Protein AF-A0A485D2S5-F1 (afdb_monomer_lite)

pLDDT: mean 78.53, std 9.45, range [43.94, 92.06]

InterPro domains:
  IPR008875 TraX [PF05857] (1-169)
  IPR014125 Type-F conjugative transfer system pilin acetylase TraX [TIGR02755] (1-170)

Structure (mmCIF, N/CA/C/O backbone):
data_AF-A0A485D2S5-F1
#
_entry.id   AF-A0A485D2S5-F1
#
loop_
_atom_site.group_PDB
_atom_site.id
_atom_site.type_symbol
_atom_site.label_atom_id
_atom_site.label_alt_id
_atom_site.label_comp_id
_atom_site.label_asym_id
_atom_site.label_entity_id
_atom_site.label_seq_id
_atom_site.pdbx_PDB_ins_code
_atom_site.Cartn_x
_atom_site.Cartn_y
_atom_site.Cartn_z
_atom_site.occupancy
_atom_site.B_iso_or_equiv
_atom_site.auth_seq_id
_atom_site.auth_comp_id
_atom_site.auth_asym_id
_atom_site.auth_atom_id
_atom_site.pdbx_PDB_model_num
ATOM 1 N N . MET A 1 1 ? -8.412 -5.495 -2.081 1.00 48.47 1 MET A N 1
ATOM 2 C CA . MET A 1 1 ? -9.411 -5.687 -0.995 1.00 48.47 1 MET A CA 1
ATOM 3 C C . MET A 1 1 ? -10.344 -4.485 -1.020 1.00 48.47 1 MET A C 1
ATOM 5 O O . MET A 1 1 ? -9.822 -3.395 -1.164 1.00 48.47 1 MET A O 1
ATOM 9 N N . ASN A 1 2 ? -11.673 -4.637 -0.958 1.00 53.06 2 ASN A N 1
ATOM 10 C CA . ASN A 1 2 ? -12.567 -3.468 -0.914 1.00 53.06 2 ASN A CA 1
ATOM 11 C C . ASN A 1 2 ? -12.865 -3.124 0.553 1.00 53.06 2 ASN A C 1
ATOM 13 O O . ASN A 1 2 ? -13.724 -3.759 1.167 1.00 53.06 2 ASN A O 1
ATOM 17 N N . LEU A 1 3 ? -12.096 -2.178 1.096 1.00 52.12 3 LEU A N 1
ATOM 18 C CA . LEU A 1 3 ? -12.175 -1.723 2.487 1.00 52.12 3 LEU A CA 1
ATOM 19 C C . LEU A 1 3 ? -13.478 -0.962 2.779 1.00 52.12 3 LEU A C 1
ATOM 21 O O . LEU A 1 3 ? -13.967 -1.029 3.899 1.00 52.12 3 LEU A O 1
ATOM 25 N N . ALA A 1 4 ? -14.088 -0.339 1.764 1.00 46.97 4 ALA A N 1
ATOM 26 C CA . ALA A 1 4 ? -15.335 0.416 1.900 1.00 46.97 4 ALA A CA 1
ATOM 27 C C . ALA A 1 4 ? -16.581 -0.472 2.083 1.00 46.97 4 ALA A C 1
ATOM 29 O O . ALA A 1 4 ? -17.612 -0.003 2.547 1.00 46.97 4 ALA A O 1
ATOM 30 N N . ARG A 1 5 ? -16.511 -1.763 1.717 1.00 43.94 5 ARG A N 1
ATOM 31 C CA . ARG A 1 5 ? -17.682 -2.667 1.711 1.00 43.94 5 ARG A CA 1
ATOM 32 C C . ARG A 1 5 ? -17.627 -3.796 2.743 1.00 43.94 5 ARG A C 1
ATOM 34 O O . ARG A 1 5 ? -18.613 -4.498 2.916 1.00 43.94 5 ARG A O 1
ATOM 41 N N . HIS A 1 6 ? -16.476 -4.037 3.369 1.00 51.97 6 HIS A N 1
ATOM 42 C CA . HIS A 1 6 ? -16.299 -5.108 4.354 1.00 51.97 6 HIS A CA 1
ATOM 43 C C . HIS A 1 6 ? -15.542 -4.562 5.566 1.00 51.97 6 HIS A C 1
ATOM 45 O O . HIS A 1 6 ? -14.344 -4.306 5.479 1.00 51.97 6 HIS A O 1
ATOM 51 N N . GLY A 1 7 ? -16.232 -4.429 6.702 1.00 50.31 7 GLY A N 1
ATOM 52 C CA . GLY A 1 7 ? -15.682 -3.833 7.925 1.00 50.31 7 GLY A CA 1
ATOM 53 C C . GLY A 1 7 ? -14.532 -4.612 8.577 1.00 50.31 7 GLY A C 1
ATOM 54 O O . GLY A 1 7 ? -13.833 -4.050 9.418 1.00 50.31 7 GLY A O 1
ATOM 55 N N . GLN A 1 8 ? -14.292 -5.870 8.182 1.00 56.62 8 GLN A N 1
ATOM 56 C CA . GLN A 1 8 ? -13.243 -6.725 8.742 1.00 56.62 8 GLN A CA 1
ATOM 57 C C . GLN A 1 8 ? -12.257 -7.226 7.679 1.00 56.62 8 GLN A C 1
ATOM 59 O O . GLN A 1 8 ? -12.632 -7.774 6.637 1.00 56.62 8 GLN A O 1
ATOM 64 N N . ILE A 1 9 ? -10.966 -7.089 7.985 1.00 64.56 9 ILE A N 1
ATOM 65 C CA . ILE A 1 9 ? -9.862 -7.635 7.194 1.00 64.56 9 ILE A CA 1
ATOM 66 C C . ILE A 1 9 ? -9.763 -9.151 7.449 1.00 64.56 9 ILE A C 1
ATOM 68 O O . ILE A 1 9 ? -9.328 -9.589 8.514 1.00 64.56 9 ILE A O 1
ATOM 72 N N . ARG A 1 10 ? -10.159 -9.974 6.468 1.00 71.69 10 ARG A N 1
ATOM 73 C CA . ARG A 1 10 ? -10.110 -11.449 6.568 1.00 71.69 10 ARG A CA 1
ATOM 74 C C . ARG A 1 10 ? -8.696 -12.000 6.344 1.00 71.69 10 ARG A C 1
ATOM 76 O O . ARG A 1 10 ? -8.068 -11.655 5.343 1.00 71.69 10 ARG A O 1
ATOM 83 N N . GLN A 1 11 ? -8.243 -12.936 7.195 1.00 75.12 11 GLN A N 1
ATOM 84 C CA . GLN A 1 11 ? -6.916 -13.582 7.063 1.00 75.12 11 GLN A CA 1
ATOM 85 C C . GLN A 1 11 ? -6.754 -14.264 5.711 1.00 75.12 11 GLN A C 1
ATOM 87 O O . GLN A 1 11 ? -5.708 -14.146 5.096 1.00 75.12 11 GLN A O 1
ATOM 92 N N . SER A 1 12 ? -7.794 -14.940 5.218 1.00 76.94 12 SER A N 1
ATOM 93 C CA . SER A 1 12 ? -7.734 -15.659 3.941 1.00 76.94 12 SER A CA 1
ATOM 94 C C . SER A 1 12 ? -7.417 -14.739 2.759 1.00 76.94 12 SER A C 1
ATOM 96 O O . SER A 1 12 ? -6.744 -15.146 1.817 1.00 76.94 12 SER A O 1
ATOM 98 N N . GLN A 1 13 ? -7.846 -13.474 2.821 1.00 75.25 13 GLN A N 1
ATOM 99 C CA . GLN A 1 13 ? -7.514 -12.481 1.801 1.00 75.25 13 GLN A CA 1
ATOM 100 C C . GLN A 1 13 ? -6.066 -12.029 1.899 1.00 75.25 13 GLN A C 1
ATOM 102 O O . GLN A 1 13 ? -5.423 -11.900 0.864 1.00 75.25 13 GLN A O 1
ATOM 107 N N . LEU A 1 14 ? -5.569 -11.808 3.118 1.00 80.75 14 LEU A N 1
ATOM 108 C CA . LEU A 1 14 ? -4.169 -11.468 3.348 1.00 80.75 14 LEU A CA 1
ATOM 109 C C . LEU A 1 14 ? -3.257 -12.624 2.937 1.00 80.75 14 LEU A C 1
ATOM 111 O O . LEU A 1 14 ? -2.307 -12.393 2.210 1.00 80.75 14 LEU A O 1
ATOM 115 N N . ASN A 1 15 ? -3.583 -13.865 3.304 1.00 83.56 15 ASN A N 1
ATOM 116 C CA . ASN A 1 15 ? -2.809 -15.052 2.931 1.00 83.56 15 ASN A CA 1
ATOM 117 C C . ASN A 1 15 ? -2.746 -15.231 1.410 1.00 83.56 15 ASN A C 1
ATOM 119 O O . ASN A 1 15 ? -1.683 -15.505 0.866 1.00 83.56 15 ASN A O 1
ATOM 123 N N . SER A 1 16 ? -3.868 -15.024 0.713 1.00 82.06 16 SER A N 1
ATOM 124 C CA . SER A 1 16 ? -3.867 -15.007 -0.751 1.00 82.06 16 SER A CA 1
ATOM 125 C C . SER A 1 16 ? -2.975 -13.886 -1.290 1.00 82.06 16 SER A C 1
ATOM 127 O O . SER A 1 16 ? -2.224 -14.122 -2.228 1.00 82.06 16 SER A O 1
ATOM 129 N N . LEU A 1 17 ? -3.013 -12.693 -0.688 1.00 83.75 17 LEU A N 1
ATOM 130 C CA . LEU A 1 17 ? -2.171 -11.569 -1.093 1.00 83.75 17 LEU A CA 1
ATOM 131 C C . LEU A 1 17 ? -0.678 -11.854 -0.886 1.00 83.75 17 LEU A C 1
ATOM 133 O O . LEU A 1 17 ? 0.105 -11.555 -1.774 1.00 83.75 17 LEU A O 1
ATOM 137 N N . TRP A 1 18 ? -0.304 -12.473 0.236 1.00 85.50 18 TRP A N 1
ATOM 138 C CA . TRP A 1 18 ? 1.059 -12.934 0.514 1.00 85.50 18 TRP A CA 1
ATOM 139 C C . TRP A 1 18 ? 1.523 -13.973 -0.509 1.00 85.50 18 TRP A C 1
ATOM 141 O O . TRP A 1 18 ? 2.610 -13.838 -1.063 1.00 85.50 18 TRP A O 1
ATOM 151 N N . GLY A 1 19 ? 0.685 -14.969 -0.815 1.00 84.69 19 GLY A N 1
ATOM 152 C CA . GLY A 1 19 ? 0.996 -15.973 -1.836 1.00 84.69 19 GLY A CA 1
ATOM 153 C C . GLY A 1 19 ? 1.223 -15.344 -3.209 1.00 84.69 19 GLY A C 1
ATOM 154 O O . GLY A 1 19 ? 2.203 -15.641 -3.883 1.00 84.69 19 GLY A O 1
ATOM 155 N N . TRP A 1 20 ? 0.369 -14.401 -3.599 1.00 84.44 20 TRP A N 1
ATOM 156 C CA . TRP A 1 20 ? 0.550 -13.676 -4.850 1.00 84.44 20 TRP A CA 1
ATOM 157 C C . TRP A 1 20 ? 1.732 -12.703 -4.840 1.00 84.44 20 TRP A C 1
ATOM 159 O O . TRP A 1 20 ? 2.349 -12.510 -5.882 1.00 84.44 20 TRP A O 1
ATOM 169 N N . ALA A 1 21 ? 2.058 -12.099 -3.697 1.00 84.12 21 ALA A N 1
ATOM 170 C CA . ALA A 1 21 ? 3.235 -11.251 -3.561 1.00 84.12 21 ALA A CA 1
ATOM 171 C C . ALA A 1 21 ? 4.516 -12.057 -3.807 1.00 84.12 21 ALA A C 1
ATOM 173 O O . ALA A 1 21 ? 5.404 -11.567 -4.495 1.00 84.12 21 ALA A O 1
ATOM 174 N N . LEU A 1 22 ? 4.575 -13.310 -3.342 1.00 85.12 22 LEU A N 1
ATOM 175 C CA . LEU A 1 22 ? 5.678 -14.227 -3.645 1.00 85.12 22 LEU A CA 1
ATOM 176 C C . LEU A 1 22 ? 5.756 -14.560 -5.140 1.00 85.12 22 LEU A C 1
ATOM 178 O O . LEU A 1 22 ? 6.836 -14.502 -5.718 1.00 85.12 22 LEU A O 1
ATOM 182 N N . VAL A 1 23 ? 4.621 -14.849 -5.786 1.00 84.12 23 VAL A N 1
ATOM 183 C CA . VAL A 1 23 ? 4.582 -15.116 -7.237 1.00 84.12 23 VAL A CA 1
ATOM 184 C C . VAL A 1 23 ? 5.052 -13.896 -8.033 1.00 84.12 23 VAL A C 1
ATOM 186 O O . VAL A 1 23 ? 5.907 -14.017 -8.905 1.00 84.12 23 VAL A O 1
ATOM 189 N N . ALA A 1 24 ? 4.545 -12.707 -7.702 1.00 82.81 24 ALA A N 1
ATOM 190 C CA . ALA A 1 24 ? 4.936 -11.469 -8.367 1.00 82.81 24 ALA A CA 1
ATOM 191 C C . ALA A 1 24 ? 6.396 -11.080 -8.090 1.00 82.81 24 ALA A C 1
ATOM 193 O O . ALA A 1 24 ? 6.988 -10.375 -8.901 1.00 82.81 24 ALA A O 1
ATOM 194 N N . GLN A 1 25 ? 6.995 -11.548 -6.988 1.00 81.75 25 GLN A N 1
ATOM 195 C CA . GLN A 1 25 ? 8.406 -11.300 -6.688 1.00 81.75 25 GLN A CA 1
ATOM 196 C C . GLN A 1 25 ? 9.319 -11.923 -7.744 1.00 81.75 25 GLN A C 1
ATOM 198 O O . GLN A 1 25 ? 10.306 -11.303 -8.121 1.00 81.75 25 GLN A O 1
ATOM 203 N N . VAL A 1 26 ? 8.966 -13.099 -8.273 1.00 82.31 26 VAL A N 1
ATOM 204 C CA . VAL A 1 26 ? 9.718 -13.731 -9.368 1.00 82.31 26 VAL A CA 1
ATOM 205 C C . VAL A 1 26 ? 9.711 -12.827 -10.601 1.00 82.31 26 VAL A C 1
ATOM 207 O O . VAL A 1 26 ? 10.760 -12.528 -11.160 1.00 82.31 26 VAL A O 1
ATOM 210 N N . SER A 1 27 ? 8.540 -12.315 -10.983 1.00 79.88 27 SER A N 1
ATOM 211 C CA . SER A 1 27 ? 8.407 -11.382 -12.108 1.00 79.88 27 SER A CA 1
ATOM 212 C C . SER A 1 27 ? 9.103 -10.042 -11.854 1.00 79.88 27 SER A C 1
ATOM 214 O O . SER A 1 27 ? 9.632 -9.440 -12.779 1.00 79.88 27 SER A O 1
ATOM 216 N N . PHE A 1 28 ? 9.141 -9.585 -10.604 1.00 78.19 28 PHE A N 1
ATOM 217 C CA . PHE A 1 28 ? 9.835 -8.362 -10.206 1.00 78.19 28 PHE A CA 1
ATOM 218 C C . PHE A 1 28 ? 11.360 -8.499 -10.340 1.00 78.19 28 PHE A C 1
ATOM 220 O O . PHE A 1 28 ? 12.016 -7.581 -10.829 1.00 78.19 28 PHE A O 1
ATOM 227 N N . MET A 1 29 ? 11.913 -9.671 -10.001 1.00 80.44 29 MET A N 1
ATOM 228 C CA . MET A 1 29 ? 13.326 -9.987 -10.243 1.00 80.44 29 MET A CA 1
ATOM 229 C C . MET A 1 29 ? 13.659 -10.020 -11.740 1.00 80.44 29 MET A C 1
ATOM 231 O O . MET A 1 29 ? 14.724 -9.551 -12.128 1.00 80.44 29 MET A O 1
ATOM 235 N N . LEU A 1 30 ? 12.750 -10.521 -12.588 1.00 78.25 30 LEU A N 1
ATOM 236 C CA . LEU A 1 30 ? 12.960 -10.573 -14.044 1.00 78.25 30 LEU A CA 1
ATOM 237 C C . LEU A 1 30 ? 13.095 -9.188 -14.692 1.00 78.25 30 LEU A C 1
ATOM 239 O O . LEU A 1 30 ? 13.752 -9.065 -15.717 1.00 78.25 30 LEU A O 1
ATOM 243 N N . ILE A 1 31 ? 12.515 -8.145 -14.096 1.00 76.50 31 ILE A N 1
ATOM 244 C CA . ILE A 1 31 ? 12.652 -6.755 -14.570 1.00 76.50 31 ILE A CA 1
ATOM 245 C C . ILE A 1 31 ? 14.005 -6.140 -14.158 1.00 76.50 31 ILE A C 1
ATOM 247 O O . ILE A 1 31 ? 14.364 -5.062 -14.621 1.00 76.50 31 ILE A O 1
ATOM 251 N N . GLY A 1 32 ? 14.781 -6.818 -13.307 1.00 72.69 32 GLY A N 1
ATOM 252 C CA . GLY A 1 32 ? 16.092 -6.351 -12.851 1.00 72.69 32 GLY A CA 1
ATOM 253 C C . GLY A 1 32 ? 16.076 -5.622 -11.506 1.00 72.69 32 GLY A C 1
ATOM 254 O O . GLY A 1 32 ? 17.102 -5.077 -11.099 1.00 72.69 32 GLY A O 1
ATOM 255 N N . TYR A 1 33 ? 14.952 -5.623 -10.780 1.00 78.19 33 TYR A N 1
ATOM 256 C CA . TYR A 1 33 ? 14.927 -5.110 -9.409 1.00 78.19 33 TYR A CA 1
ATOM 257 C C . TYR A 1 33 ? 15.616 -6.080 -8.430 1.00 78.19 33 TYR A C 1
ATOM 259 O O . TYR A 1 33 ? 15.521 -7.301 -8.597 1.00 78.19 33 TYR A O 1
ATOM 267 N N . PRO A 1 34 ? 16.288 -5.573 -7.376 1.00 78.25 34 PRO A N 1
ATOM 268 C CA . PRO A 1 34 ? 16.958 -6.427 -6.403 1.00 78.25 34 PRO A CA 1
ATOM 269 C C . PRO A 1 34 ? 15.990 -7.384 -5.701 1.00 78.25 34 PRO A C 1
ATOM 271 O O . PRO A 1 34 ? 14.917 -6.996 -5.255 1.00 78.25 34 PRO A O 1
ATOM 274 N N . TRP A 1 35 ? 16.397 -8.638 -5.512 1.00 74.25 35 TRP A N 1
ATOM 275 C CA . TRP A 1 35 ? 15.547 -9.668 -4.900 1.00 74.25 35 TRP A CA 1
ATOM 276 C C . TRP A 1 35 ? 15.077 -9.332 -3.473 1.00 74.25 35 TRP A C 1
ATOM 278 O O . TRP A 1 35 ? 14.033 -9.829 -3.044 1.00 74.25 35 TRP A O 1
ATOM 288 N N . TYR A 1 36 ? 15.840 -8.503 -2.751 1.00 74.19 36 TYR A N 1
ATOM 289 C CA . TYR A 1 36 ? 15.549 -8.070 -1.384 1.00 74.19 36 TYR A CA 1
ATOM 290 C C . TYR A 1 36 ? 14.573 -6.886 -1.311 1.00 74.19 36 TYR A C 1
ATOM 292 O O . TYR A 1 36 ? 14.075 -6.589 -0.224 1.00 74.19 36 TYR A O 1
ATOM 300 N N . THR A 1 37 ? 14.292 -6.197 -2.426 1.00 79.62 37 THR A N 1
ATOM 301 C CA . THR A 1 37 ? 13.286 -5.133 -2.437 1.00 79.62 37 THR A CA 1
ATOM 302 C C . THR A 1 37 ? 11.904 -5.733 -2.633 1.00 79.62 37 THR A C 1
ATOM 304 O O . THR A 1 37 ? 11.642 -6.558 -3.508 1.00 79.62 37 THR A O 1
ATOM 307 N N . GLY A 1 38 ? 10.997 -5.339 -1.755 1.00 78.38 38 GLY A N 1
ATOM 308 C CA . GLY A 1 38 ? 9.631 -5.814 -1.769 1.00 78.38 38 GLY A CA 1
ATOM 309 C C . GLY A 1 38 ? 8.814 -5.193 -2.883 1.00 78.38 38 GLY A C 1
ATOM 310 O O . GLY A 1 38 ? 8.807 -3.971 -2.993 1.00 78.38 38 GLY A O 1
ATOM 311 N N . ASN A 1 39 ? 8.063 -5.995 -3.640 1.00 84.81 39 ASN A N 1
ATOM 312 C CA . ASN A 1 39 ? 7.069 -5.481 -4.584 1.00 84.81 39 ASN A CA 1
ATOM 313 C C . ASN A 1 39 ? 5.865 -4.795 -3.897 1.00 84.81 39 ASN A C 1
ATOM 315 O O . ASN A 1 39 ? 5.634 -4.902 -2.686 1.00 84.81 39 ASN A O 1
ATOM 319 N N . ILE A 1 40 ? 5.035 -4.131 -4.704 1.00 81.44 40 ILE A N 1
ATOM 320 C CA . ILE A 1 40 ? 3.852 -3.391 -4.245 1.00 81.44 40 ILE A CA 1
ATOM 321 C C . ILE A 1 40 ? 2.838 -4.266 -3.486 1.00 81.44 40 ILE A C 1
ATOM 323 O O . ILE A 1 40 ? 2.180 -3.799 -2.555 1.00 81.44 40 ILE A O 1
ATOM 327 N N . LEU A 1 41 ? 2.697 -5.547 -3.851 1.00 84.12 41 LEU A N 1
ATOM 328 C CA . LEU A 1 41 ? 1.742 -6.457 -3.215 1.00 84.12 41 LEU A CA 1
ATOM 329 C C . LEU A 1 41 ? 2.150 -6.761 -1.779 1.00 84.12 41 LEU A C 1
ATOM 331 O O . LEU A 1 41 ? 1.274 -6.873 -0.918 1.00 84.12 41 LEU A O 1
ATOM 335 N N . PHE A 1 42 ? 3.451 -6.826 -1.497 1.00 84.00 42 PHE A N 1
ATOM 336 C CA . PHE A 1 42 ? 3.923 -6.928 -0.126 1.00 84.00 42 PHE A CA 1
ATOM 337 C C . PHE A 1 42 ? 3.597 -5.681 0.694 1.00 84.00 42 PHE A C 1
ATOM 339 O O . PHE A 1 42 ? 3.180 -5.831 1.839 1.00 84.00 42 PHE A O 1
ATOM 346 N N . ALA A 1 43 ? 3.686 -4.473 0.126 1.00 83.62 43 ALA A N 1
ATOM 347 C CA . ALA A 1 43 ? 3.263 -3.261 0.833 1.00 83.62 43 ALA A CA 1
ATOM 348 C C . ALA A 1 43 ? 1.781 -3.351 1.243 1.00 83.62 43 ALA A C 1
ATOM 350 O O . ALA A 1 43 ? 1.435 -3.127 2.403 1.00 83.62 43 ALA A O 1
ATOM 351 N N . PHE A 1 44 ? 0.907 -3.806 0.340 1.00 81.69 44 PHE A N 1
ATOM 352 C CA . PHE A 1 44 ? -0.496 -4.061 0.678 1.00 81.69 44 PHE A CA 1
ATOM 353 C C . PHE A 1 44 ? -0.677 -5.177 1.723 1.00 81.69 44 PHE A C 1
ATOM 355 O O . PHE A 1 44 ? -1.563 -5.076 2.577 1.00 81.69 44 PHE A O 1
ATOM 362 N N . ALA A 1 45 ? 0.126 -6.243 1.664 1.00 85.31 45 ALA A N 1
ATOM 363 C CA . ALA A 1 45 ? 0.026 -7.389 2.569 1.00 85.31 45 ALA A CA 1
ATOM 364 C C . ALA A 1 45 ? 0.451 -7.013 3.990 1.00 85.31 45 ALA A C 1
ATOM 366 O O . ALA A 1 45 ? -0.277 -7.283 4.947 1.00 85.31 45 ALA A O 1
ATOM 367 N N . VAL A 1 46 ? 1.589 -6.330 4.106 1.00 85.94 46 VAL A N 1
ATOM 368 C CA . VAL A 1 46 ? 2.157 -5.830 5.356 1.00 85.94 46 VAL A CA 1
ATOM 369 C C . VAL A 1 46 ? 1.227 -4.809 5.992 1.00 85.94 46 VAL A C 1
ATOM 371 O O . VAL A 1 46 ? 0.833 -4.992 7.144 1.00 85.94 46 VAL A O 1
ATOM 374 N N . THR A 1 47 ? 0.797 -3.782 5.253 1.00 84.62 47 THR A N 1
ATOM 375 C CA . THR A 1 47 ? -0.113 -2.772 5.806 1.00 84.62 47 THR A CA 1
ATOM 376 C C . THR A 1 47 ? -1.456 -3.387 6.200 1.00 84.62 47 THR A C 1
ATOM 378 O O . THR A 1 47 ? -1.980 -3.086 7.270 1.00 84.62 47 THR A O 1
ATOM 381 N N . GLY A 1 48 ? -2.004 -4.300 5.393 1.00 84.00 48 GLY A N 1
ATOM 382 C CA . GLY A 1 48 ? -3.244 -5.001 5.722 1.00 84.00 48 GLY A CA 1
ATOM 383 C C . GLY A 1 48 ? -3.133 -5.880 6.974 1.00 84.00 48 GLY A C 1
ATOM 384 O O . GLY A 1 48 ? -4.056 -5.904 7.792 1.00 84.00 48 GLY A O 1
ATOM 385 N N . GLN A 1 49 ? -2.008 -6.576 7.152 1.00 83.56 49 GLN A N 1
ATOM 386 C CA . GLN A 1 49 ? -1.732 -7.388 8.339 1.00 83.56 49 GLN A CA 1
AT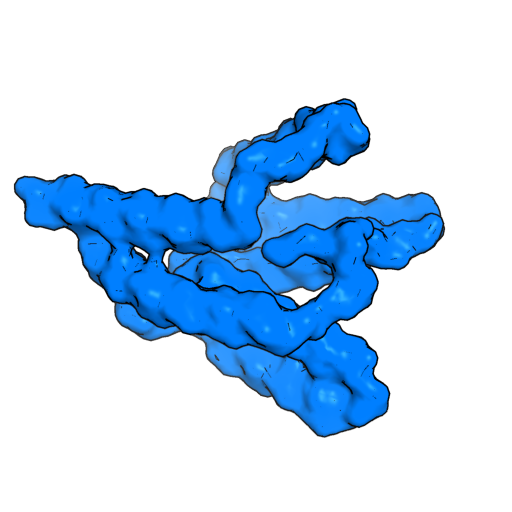OM 387 C C . GLN A 1 49 ? -1.531 -6.512 9.584 1.00 83.56 49 GLN A C 1
ATOM 389 O O . GLN A 1 49 ? -2.121 -6.803 10.627 1.00 83.56 49 GLN A O 1
ATOM 394 N N . ALA A 1 50 ? -0.786 -5.409 9.461 1.00 84.12 50 ALA A N 1
ATOM 395 C CA . ALA A 1 50 ? -0.569 -4.448 10.539 1.00 84.12 50 ALA A CA 1
ATOM 396 C C . ALA A 1 50 ? -1.885 -3.804 10.999 1.00 84.12 50 ALA A C 1
ATOM 398 O O . ALA A 1 50 ? -2.200 -3.836 12.185 1.00 84.12 50 ALA A O 1
ATOM 399 N N . LEU A 1 51 ? -2.716 -3.315 10.070 1.00 82.44 51 LEU A N 1
ATOM 400 C CA . LEU A 1 51 ? -4.032 -2.735 10.378 1.00 82.44 51 LEU A CA 1
ATOM 401 C C . LEU A 1 51 ? -4.954 -3.723 11.097 1.00 82.44 51 LEU A C 1
ATOM 403 O O . LEU A 1 51 ? -5.689 -3.350 12.016 1.00 82.44 51 LEU A O 1
ATOM 407 N N . ARG A 1 52 ? -4.910 -5.002 10.711 1.00 82.25 52 ARG A N 1
ATOM 408 C CA . ARG A 1 52 ? -5.672 -6.033 11.412 1.00 82.25 52 ARG A CA 1
ATOM 409 C C . ARG A 1 52 ? -5.175 -6.230 12.840 1.00 82.25 52 ARG A C 1
ATOM 411 O O . ARG A 1 52 ? -5.995 -6.353 13.745 1.00 82.25 52 ARG A O 1
ATOM 418 N N . TRP A 1 53 ? -3.866 -6.310 13.038 1.00 81.06 53 TRP A N 1
ATOM 419 C CA . TRP A 1 53 ? -3.285 -6.486 14.364 1.00 81.06 53 TRP A CA 1
ATOM 420 C C . TRP A 1 53 ? -3.492 -5.264 15.262 1.00 81.06 53 TRP A C 1
ATOM 422 O O . TRP A 1 53 ? -3.781 -5.450 16.438 1.00 81.06 53 TRP A O 1
ATOM 432 N N . PHE A 1 54 ? -3.489 -4.045 14.715 1.00 79.50 54 PHE A N 1
ATOM 433 C CA . PHE A 1 54 ? -3.896 -2.840 15.450 1.00 79.50 54 PHE A CA 1
ATOM 434 C C . PHE A 1 54 ? -5.370 -2.846 15.861 1.00 79.50 54 PHE A C 1
ATOM 436 O O . PHE A 1 54 ? -5.731 -2.230 16.854 1.00 79.50 54 PHE A O 1
ATOM 443 N N . SER A 1 55 ? -6.223 -3.555 15.121 1.00 73.69 55 SER A N 1
ATOM 444 C CA . SER A 1 55 ? -7.642 -3.691 15.465 1.00 73.69 55 SER A CA 1
ATOM 445 C C . SER A 1 55 ? -7.905 -4.745 16.554 1.00 73.69 55 SER A C 1
ATOM 447 O O . SER A 1 55 ? -9.052 -4.911 16.963 1.00 73.69 55 SER A O 1
ATOM 449 N N . GLN A 1 56 ? -6.888 -5.498 16.995 1.00 78.06 56 GLN A N 1
ATOM 450 C CA . GLN A 1 56 ? -7.030 -6.522 18.034 1.00 78.06 56 GLN A CA 1
ATOM 451 C C . GLN A 1 56 ? -6.810 -5.912 19.432 1.00 78.06 56 GLN A C 1
ATOM 453 O O 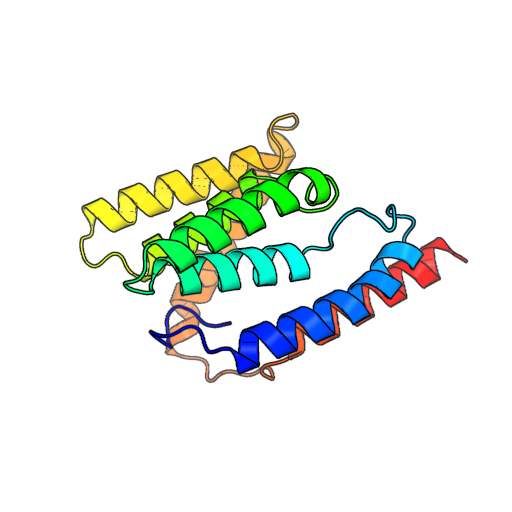. GLN A 1 56 ? -5.915 -5.085 19.589 1.00 78.06 56 GLN A O 1
ATOM 458 N N . PRO A 1 57 ? -7.529 -6.359 20.481 1.00 71.00 57 PRO A N 1
ATOM 459 C CA . PRO A 1 57 ? -7.439 -5.756 21.819 1.00 71.00 57 PRO A CA 1
ATOM 460 C C . PRO A 1 57 ? -6.095 -5.965 22.536 1.00 71.00 57 PRO A C 1
ATOM 462 O O . PRO A 1 57 ? -5.820 -5.312 23.539 1.00 71.00 57 PRO A O 1
ATOM 465 N N . SER A 1 58 ? -5.267 -6.912 22.083 1.00 81.00 58 SER A N 1
ATOM 466 C CA . SER A 1 58 ? -4.045 -7.296 22.796 1.00 81.00 58 SER A CA 1
ATOM 467 C C . SER A 1 58 ? -2.830 -6.467 22.373 1.00 81.00 58 SER A C 1
ATOM 469 O O . SER A 1 58 ? -2.484 -6.363 21.194 1.00 81.00 58 SER A O 1
ATOM 471 N N . AR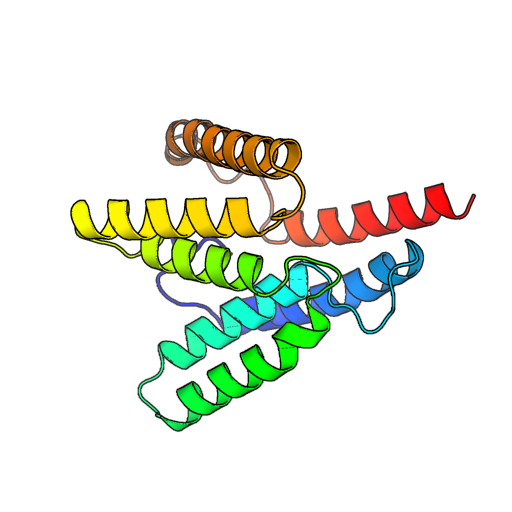G A 1 59 ? -2.112 -5.956 23.382 1.00 76.31 59 ARG A N 1
ATOM 472 C CA . ARG A 1 59 ? -0.866 -5.184 23.246 1.00 76.31 59 ARG A CA 1
ATOM 473 C C . ARG A 1 59 ? 0.240 -5.948 22.510 1.00 76.31 59 ARG A C 1
ATOM 475 O O . ARG A 1 59 ? 1.075 -5.328 21.860 1.00 76.31 59 ARG A O 1
ATOM 482 N N . GLN A 1 60 ? 0.232 -7.281 22.562 1.00 81.44 60 GLN A N 1
ATOM 483 C CA . GLN A 1 60 ? 1.194 -8.112 21.832 1.00 81.44 60 GLN A CA 1
ATOM 484 C C . GLN A 1 60 ? 1.015 -7.986 20.315 1.00 81.44 60 GLN A C 1
ATOM 486 O O . GLN A 1 60 ? 2.002 -7.898 19.594 1.00 81.44 60 GLN A O 1
ATOM 491 N N . TYR A 1 61 ? -0.225 -7.900 19.822 1.00 80.44 61 TYR A N 1
ATOM 492 C CA . TYR A 1 61 ? -0.478 -7.708 18.392 1.00 80.44 61 TYR A CA 1
ATOM 493 C C . TYR A 1 61 ? -0.058 -6.319 17.915 1.00 80.44 61 TYR A C 1
ATOM 495 O O . TYR A 1 61 ? 0.448 -6.191 16.805 1.00 80.44 61 TYR A O 1
ATOM 503 N N . VAL A 1 62 ? -0.188 -5.297 18.763 1.00 79.94 62 VAL A N 1
ATOM 504 C CA . VAL A 1 62 ? 0.326 -3.95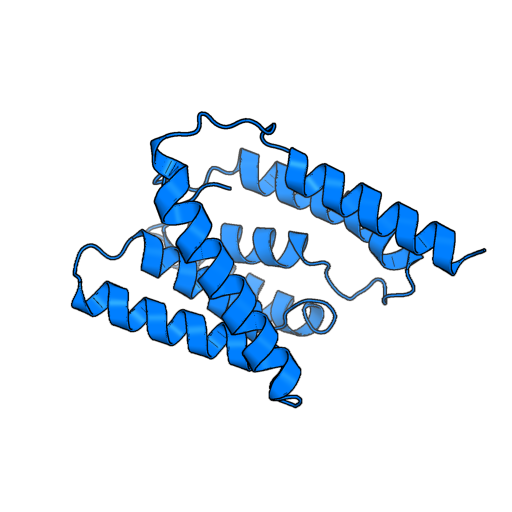0 18.471 1.00 79.94 62 VAL A CA 1
ATOM 505 C C . VAL A 1 62 ? 1.848 -3.974 18.333 1.00 79.94 62 VAL A C 1
ATOM 507 O O . VAL A 1 62 ? 2.376 -3.440 17.363 1.00 79.94 62 VAL A O 1
ATOM 510 N N . LEU A 1 63 ? 2.555 -4.643 19.250 1.00 83.69 63 LEU A N 1
ATOM 511 C CA . LEU A 1 63 ? 4.009 -4.800 19.156 1.00 83.69 63 LEU A CA 1
ATOM 512 C C . LEU A 1 63 ? 4.407 -5.569 17.890 1.00 83.69 63 LEU A C 1
ATOM 514 O O . LEU A 1 63 ? 5.261 -5.096 17.150 1.00 83.69 63 LEU A O 1
ATOM 518 N N . LEU A 1 64 ? 3.730 -6.679 17.578 1.00 84.31 64 LEU A N 1
ATOM 519 C CA . LEU A 1 64 ? 3.970 -7.446 16.350 1.00 84.31 64 LEU A CA 1
ATOM 520 C C . LEU A 1 64 ? 3.726 -6.620 15.080 1.00 84.31 64 LEU A C 1
ATOM 522 O O . LEU A 1 64 ? 4.502 -6.720 14.132 1.00 84.31 64 LEU A O 1
ATOM 526 N N . ALA A 1 65 ? 2.686 -5.784 15.053 1.00 83.69 65 ALA A N 1
ATOM 527 C CA . ALA A 1 65 ? 2.418 -4.878 13.938 1.00 83.69 65 ALA A CA 1
ATOM 528 C C . ALA A 1 65 ? 3.532 -3.844 13.769 1.00 83.69 65 ALA A C 1
ATOM 530 O O . ALA A 1 65 ? 4.010 -3.642 12.655 1.00 83.69 65 ALA A O 1
ATOM 531 N N . MET A 1 66 ? 3.983 -3.236 14.868 1.00 82.94 66 MET A N 1
ATOM 532 C CA . MET A 1 66 ? 5.085 -2.275 14.845 1.00 82.94 66 MET A CA 1
ATOM 533 C C . MET A 1 66 ? 6.394 -2.927 14.397 1.00 82.94 66 MET A C 1
ATOM 535 O O . MET A 1 66 ? 7.086 -2.367 13.553 1.00 82.94 66 MET A O 1
ATOM 539 N N . THR A 1 67 ? 6.710 -4.127 14.890 1.00 85.12 67 THR A N 1
ATOM 540 C CA . THR A 1 67 ? 7.892 -4.887 14.465 1.00 85.12 67 THR A CA 1
ATOM 541 C C . THR A 1 67 ? 7.820 -5.255 12.987 1.00 85.12 67 THR A C 1
ATOM 543 O O . THR A 1 67 ? 8.805 -5.084 12.275 1.00 85.12 67 THR A O 1
ATOM 546 N N . LEU A 1 68 ? 6.660 -5.704 12.496 1.00 86.56 68 LEU A N 1
ATOM 547 C CA . LEU A 1 68 ? 6.469 -6.024 11.081 1.00 86.56 68 LEU A CA 1
ATOM 548 C C . LEU A 1 68 ? 6.669 -4.789 10.192 1.00 86.56 68 LEU A C 1
ATOM 550 O O . LEU A 1 68 ? 7.350 -4.874 9.174 1.00 86.56 68 LEU A O 1
ATOM 554 N N . LEU A 1 69 ? 6.108 -3.640 10.579 1.00 84.88 69 LEU A N 1
ATOM 555 C CA . LEU A 1 69 ? 6.288 -2.383 9.851 1.00 84.88 69 LEU A CA 1
ATOM 556 C C . LEU A 1 69 ? 7.748 -1.920 9.877 1.00 84.88 69 LEU A C 1
ATOM 558 O O . LEU A 1 69 ? 8.290 -1.577 8.831 1.00 84.88 69 LEU A O 1
ATOM 562 N N . ALA A 1 70 ? 8.398 -1.962 11.042 1.00 82.94 70 ALA A N 1
ATOM 563 C CA . ALA A 1 70 ? 9.800 -1.583 11.195 1.00 82.94 70 ALA A CA 1
ATOM 564 C C . ALA A 1 70 ? 10.732 -2.473 10.361 1.00 82.94 70 ALA A C 1
ATOM 566 O O . ALA A 1 70 ? 11.655 -1.965 9.731 1.00 82.94 70 ALA A O 1
ATOM 567 N N . ALA A 1 71 ? 10.462 -3.779 10.305 1.00 83.62 71 ALA A N 1
ATOM 568 C CA . ALA A 1 71 ? 11.206 -4.711 9.465 1.00 83.62 71 ALA A CA 1
ATOM 569 C C . ALA A 1 71 ? 10.942 -4.490 7.967 1.00 83.62 71 ALA A C 1
ATOM 571 O O . ALA A 1 71 ? 11.833 -4.714 7.156 1.00 83.62 71 ALA A O 1
ATOM 572 N N . TRP A 1 72 ? 9.741 -4.045 7.586 1.00 81.19 72 TRP A N 1
ATOM 573 C CA . TRP A 1 72 ? 9.370 -3.852 6.183 1.00 81.19 72 TRP A CA 1
ATOM 574 C C . TRP A 1 72 ? 9.871 -2.540 5.573 1.00 81.19 72 TRP A C 1
ATOM 576 O O . TRP A 1 72 ? 10.209 -2.505 4.391 1.00 81.19 72 TRP A O 1
ATOM 586 N N . ILE A 1 73 ? 9.927 -1.457 6.351 1.00 79.69 73 ILE A N 1
ATOM 587 C CA . ILE A 1 73 ? 10.314 -0.128 5.852 1.00 79.69 73 ILE A CA 1
ATOM 588 C C . ILE A 1 73 ? 11.664 -0.152 5.099 1.00 79.69 73 ILE A C 1
ATOM 590 O O . ILE A 1 73 ? 11.695 0.358 3.977 1.00 79.69 73 ILE A O 1
ATOM 594 N N . PRO A 1 74 ? 12.739 -0.796 5.599 1.00 76.62 74 PRO A N 1
ATOM 595 C CA . PRO A 1 74 ? 14.007 -0.901 4.868 1.00 76.62 74 PRO A CA 1
ATOM 596 C C . PRO A 1 74 ? 13.903 -1.649 3.529 1.00 76.62 74 PRO A C 1
ATOM 598 O O . PRO A 1 74 ? 14.593 -1.303 2.575 1.00 76.62 74 PRO A O 1
ATOM 601 N N . LEU A 1 75 ? 13.015 -2.646 3.438 1.00 72.50 75 LEU A N 1
ATOM 602 C CA . LEU A 1 75 ? 12.792 -3.455 2.232 1.00 72.50 75 LEU A CA 1
ATOM 603 C C . LEU A 1 75 ? 11.869 -2.761 1.216 1.00 72.50 75 LEU A C 1
ATOM 605 O O . LEU A 1 75 ? 11.786 -3.177 0.060 1.00 72.50 75 LEU A O 1
ATOM 609 N N . SER A 1 76 ? 11.169 -1.704 1.631 1.00 73.50 76 SER A N 1
ATOM 610 C CA . SER A 1 76 ? 10.176 -0.998 0.813 1.00 73.50 76 SER A CA 1
ATOM 611 C C . SER A 1 76 ? 10.762 0.054 -0.138 1.00 73.50 76 SER A C 1
ATOM 613 O O . SER A 1 76 ? 10.007 0.660 -0.902 1.00 73.50 76 SER A O 1
ATOM 615 N N . SER A 1 77 ? 12.087 0.248 -0.117 1.00 66.19 77 SER A N 1
ATOM 616 C CA . SER A 1 77 ? 12.820 1.254 -0.901 1.00 66.19 77 SER A CA 1
ATOM 617 C C . SER A 1 77 ? 12.618 1.138 -2.415 1.00 66.19 77 SER A C 1
ATOM 619 O O . SER A 1 77 ? 12.624 2.152 -3.100 1.00 66.19 77 SER A O 1
ATOM 621 N N . GLY A 1 78 ? 12.388 -0.074 -2.931 1.00 63.47 78 GLY A N 1
ATOM 622 C CA . GLY A 1 78 ? 12.144 -0.326 -4.358 1.00 63.47 78 GLY A CA 1
ATOM 623 C C . GLY A 1 78 ? 10.681 -0.257 -4.810 1.00 63.47 78 GLY A C 1
ATOM 624 O O . GLY A 1 78 ? 10.423 -0.452 -5.992 1.00 63.47 78 GLY A O 1
ATOM 625 N N . SER A 1 79 ? 9.726 -0.022 -3.902 1.00 69.50 79 SER A N 1
ATOM 626 C CA . SER A 1 79 ? 8.301 0.108 -4.247 1.00 69.50 79 SER A CA 1
ATOM 627 C C . SER A 1 79 ? 7.755 1.472 -3.845 1.00 69.50 79 SER A C 1
ATOM 629 O O . SER A 1 79 ? 7.782 2.401 -4.639 1.00 69.50 79 SER A O 1
ATOM 631 N N . TYR A 1 80 ? 7.240 1.600 -2.618 1.00 70.50 80 TYR A N 1
ATOM 632 C CA . TYR A 1 80 ? 6.540 2.809 -2.171 1.00 70.50 80 TYR A CA 1
ATOM 633 C C . TYR A 1 80 ? 7.071 3.407 -0.866 1.00 70.50 80 TYR A C 1
ATOM 635 O O . TYR A 1 80 ? 6.553 4.425 -0.402 1.00 70.50 80 TYR A O 1
ATOM 643 N N . GLY A 1 81 ? 8.085 2.797 -0.253 1.00 79.19 81 GLY A N 1
ATOM 644 C CA . GLY A 1 81 ? 8.675 3.330 0.967 1.00 79.19 81 GLY A CA 1
ATOM 645 C C . GLY A 1 81 ? 7.699 3.414 2.150 1.00 79.19 81 GLY A C 1
ATOM 646 O O . GLY A 1 81 ? 6.591 2.862 2.155 1.00 79.19 81 GLY A O 1
ATOM 647 N N . ALA A 1 82 ? 8.102 4.194 3.154 1.00 80.62 82 ALA A N 1
ATOM 648 C CA . ALA A 1 82 ? 7.247 4.548 4.285 1.00 80.62 82 ALA A CA 1
ATOM 649 C C . ALA A 1 82 ? 6.034 5.404 3.865 1.00 80.62 82 ALA A C 1
ATOM 651 O O . ALA A 1 82 ? 4.957 5.265 4.449 1.00 80.62 82 ALA A O 1
ATOM 652 N N . ALA A 1 83 ? 6.181 6.239 2.828 1.00 83.12 83 ALA A N 1
ATOM 653 C CA . ALA A 1 83 ? 5.118 7.104 2.315 1.00 83.12 83 ALA A CA 1
ATOM 654 C C . ALA A 1 83 ? 3.915 6.296 1.799 1.00 83.12 83 ALA A C 1
ATOM 656 O O . ALA A 1 83 ? 2.776 6.585 2.161 1.00 83.12 83 ALA A O 1
ATOM 657 N N . GLY A 1 84 ? 4.148 5.211 1.052 1.00 82.00 84 GLY A N 1
ATOM 658 C CA . GLY A 1 84 ? 3.075 4.328 0.586 1.00 82.00 84 GLY A CA 1
ATOM 659 C C . GLY A 1 84 ? 2.344 3.604 1.708 1.00 82.00 84 GLY A C 1
ATOM 660 O O . GLY A 1 84 ? 1.122 3.475 1.673 1.00 82.00 84 GLY A O 1
ATOM 661 N N . VAL A 1 85 ? 3.067 3.160 2.739 1.00 83.44 85 VAL A N 1
ATOM 662 C CA . VAL A 1 85 ? 2.447 2.573 3.937 1.00 83.44 85 VAL A CA 1
ATOM 663 C C . VAL A 1 85 ? 1.556 3.609 4.626 1.00 83.44 85 VAL A C 1
ATOM 665 O O . VAL A 1 85 ? 0.407 3.304 4.953 1.00 83.44 85 VAL A O 1
ATOM 668 N N . GLY A 1 86 ? 2.049 4.840 4.788 1.00 83.12 86 GLY A N 1
ATOM 669 C CA . GLY A 1 86 ? 1.289 5.963 5.336 1.00 83.12 86 GLY A CA 1
ATOM 670 C C . GLY A 1 86 ? 0.037 6.276 4.519 1.00 83.12 86 GLY A C 1
ATOM 671 O O . GLY A 1 86 ? -1.049 6.389 5.084 1.00 83.12 86 GLY A O 1
ATOM 672 N N . MET A 1 87 ? 0.155 6.315 3.190 1.00 88.00 87 MET A N 1
ATOM 673 C CA . MET A 1 87 ? -0.966 6.494 2.266 1.00 88.00 87 MET A CA 1
ATOM 674 C C . MET A 1 87 ? -2.029 5.404 2.466 1.00 88.00 87 MET A C 1
ATOM 676 O O . MET A 1 87 ? -3.216 5.705 2.567 1.00 88.00 87 MET A O 1
ATOM 680 N N . LEU A 1 88 ? -1.638 4.133 2.565 1.00 84.88 88 LEU A N 1
ATOM 681 C CA . LEU A 1 88 ? -2.585 3.030 2.755 1.00 84.88 88 LEU A CA 1
ATOM 682 C C . LEU A 1 88 ? -3.291 3.087 4.117 1.00 84.88 88 LEU A C 1
ATOM 684 O O . LEU A 1 88 ? -4.496 2.833 4.194 1.00 84.88 88 LEU A O 1
ATOM 688 N N . ILE A 1 89 ? -2.567 3.450 5.177 1.00 84.06 89 ILE A N 1
ATOM 689 C CA . ILE A 1 89 ? -3.135 3.647 6.516 1.00 84.06 89 ILE A CA 1
ATOM 690 C C . ILE A 1 89 ? -4.114 4.829 6.507 1.00 84.06 89 ILE A C 1
ATOM 692 O O . ILE A 1 89 ? -5.251 4.683 6.955 1.00 84.06 89 ILE A O 1
ATOM 696 N N . ALA A 1 90 ? -3.716 5.975 5.947 1.00 83.56 90 ALA A N 1
ATOM 697 C CA . ALA A 1 90 ? -4.563 7.160 5.836 1.00 83.56 90 ALA A CA 1
ATOM 698 C C . ALA A 1 90 ? -5.824 6.880 5.005 1.00 83.56 90 ALA A C 1
ATOM 700 O O . ALA A 1 90 ? -6.920 7.254 5.410 1.00 83.56 90 ALA A O 1
ATOM 701 N N . GLY A 1 91 ? -5.698 6.142 3.897 1.00 81.94 91 GLY A N 1
ATOM 702 C CA . GLY A 1 91 ? -6.834 5.719 3.077 1.00 81.94 91 GLY A CA 1
ATOM 703 C C . GLY A 1 91 ? -7.796 4.790 3.823 1.00 81.94 91 GLY A C 1
ATOM 704 O O . GLY A 1 91 ? -9.012 4.883 3.651 1.00 81.94 91 GLY A O 1
ATOM 705 N N . TRP A 1 92 ? -7.282 3.922 4.698 1.00 79.50 92 TRP A N 1
ATOM 706 C CA . TRP A 1 92 ? -8.119 3.086 5.559 1.00 79.50 92 TRP A CA 1
ATOM 707 C C . TRP A 1 92 ? -8.911 3.912 6.579 1.00 79.50 92 TRP A C 1
ATOM 709 O O . TRP A 1 92 ? -10.116 3.698 6.722 1.00 79.50 92 TRP A O 1
ATOM 719 N N . PHE A 1 93 ? -8.267 4.878 7.240 1.00 80.94 93 PHE A N 1
ATOM 720 C C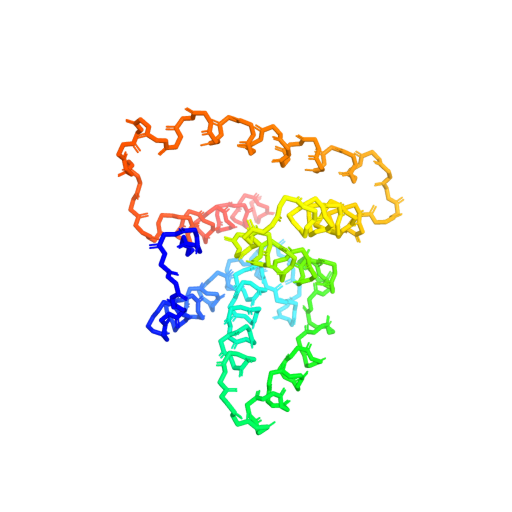A . PHE A 1 93 ? -8.947 5.801 8.154 1.00 80.94 93 PHE A CA 1
ATOM 721 C C . PHE A 1 93 ? -9.962 6.684 7.425 1.00 80.94 93 PHE A C 1
ATOM 723 O O . PHE A 1 93 ? -11.083 6.836 7.902 1.00 80.94 93 PHE A O 1
ATOM 730 N N . LEU A 1 94 ? -9.626 7.175 6.230 1.00 82.19 94 LEU A N 1
ATOM 731 C CA . LEU A 1 94 ? -10.529 7.946 5.377 1.00 82.19 94 LEU A CA 1
ATOM 732 C C . LEU A 1 94 ? -11.820 7.176 5.062 1.00 82.19 94 LEU A C 1
ATOM 734 O O . LEU A 1 94 ? -12.901 7.756 5.083 1.00 82.19 94 LEU A O 1
ATOM 738 N N . CYS A 1 95 ? -11.719 5.864 4.821 1.00 75.81 95 CYS A N 1
ATOM 739 C CA . CYS A 1 95 ? -12.881 5.002 4.581 1.00 75.81 95 CYS A CA 1
ATOM 740 C C . CYS A 1 95 ? -13.738 4.752 5.834 1.00 75.81 95 CYS A C 1
ATOM 742 O O . CYS A 1 95 ? -14.881 4.325 5.699 1.00 75.81 95 CYS A O 1
ATOM 744 N N . ARG A 1 96 ? -13.188 4.951 7.037 1.00 73.75 96 ARG A N 1
ATOM 745 C CA . ARG A 1 96 ? -13.869 4.720 8.323 1.00 73.75 96 ARG A CA 1
ATOM 746 C C . ARG A 1 96 ? -14.302 6.001 9.032 1.00 73.75 96 ARG A C 1
ATOM 748 O O . ARG A 1 96 ? -14.986 5.913 10.043 1.00 73.75 96 ARG A O 1
ATOM 755 N N . ALA A 1 97 ? -13.894 7.162 8.536 1.00 79.06 97 ALA A N 1
ATOM 756 C CA . ALA A 1 97 ? -14.234 8.439 9.137 1.00 79.06 97 ALA A CA 1
ATOM 757 C C . ALA A 1 97 ? -15.741 8.706 9.018 1.00 79.06 97 ALA A C 1
ATOM 759 O O . ALA A 1 97 ? -16.269 8.854 7.915 1.00 79.06 97 ALA A O 1
ATOM 760 N N . GLU A 1 98 ? -16.423 8.787 10.160 1.00 72.50 98 GLU A N 1
ATOM 761 C CA . GLU A 1 98 ? -17.858 9.087 10.225 1.00 72.50 98 GLU A CA 1
ATOM 762 C C . GLU A 1 98 ? -18.122 10.598 10.171 1.00 72.50 98 GLU A C 1
ATOM 764 O O . GLU A 1 98 ? -19.116 11.043 9.595 1.00 72.50 98 GLU A O 1
ATOM 769 N N . ARG A 1 99 ? -17.212 11.414 10.723 1.00 84.25 99 ARG A N 1
ATOM 770 C CA . ARG A 1 99 ? -17.344 12.878 10.746 1.00 84.25 99 ARG A CA 1
ATOM 771 C C . ARG A 1 99 ? -16.699 13.522 9.524 1.00 84.25 99 ARG A C 1
ATOM 773 O O . ARG A 1 99 ? -15.594 13.164 9.119 1.00 84.25 99 ARG A O 1
ATOM 780 N N . ALA A 1 100 ? -17.349 14.553 8.982 1.00 78.19 100 ALA A N 1
ATOM 781 C CA . ALA A 1 100 ? -16.848 15.294 7.822 1.00 78.19 100 ALA A CA 1
ATOM 782 C C . ALA A 1 100 ? -15.479 15.958 8.072 1.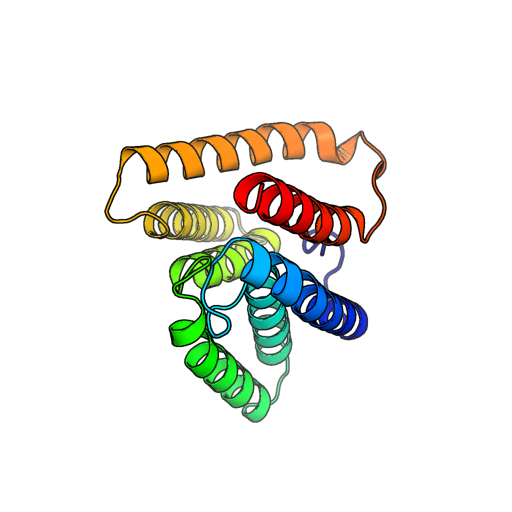00 78.19 100 ALA A C 1
ATOM 784 O O . ALA A 1 100 ? -14.632 15.969 7.181 1.00 78.19 100 ALA A O 1
ATOM 785 N N . THR A 1 101 ? -15.241 16.462 9.286 1.00 79.56 101 THR A N 1
ATOM 786 C CA . THR A 1 101 ? -13.970 17.086 9.691 1.00 79.56 101 THR A CA 1
ATOM 787 C C . THR A 1 101 ? -12.825 16.076 9.754 1.00 79.56 101 THR A C 1
ATOM 789 O O . THR A 1 101 ? -11.751 16.326 9.213 1.00 79.56 101 THR A O 1
ATOM 792 N N . GLU A 1 102 ? -13.066 14.902 10.339 1.00 83.25 102 GLU A N 1
ATOM 793 C CA . GLU A 1 102 ? -12.103 13.795 10.382 1.00 83.25 102 GLU A CA 1
ATOM 794 C C . GLU A 1 102 ? -11.804 13.273 8.975 1.00 83.25 102 GLU A C 1
ATOM 796 O O . GLU A 1 102 ? -10.647 13.053 8.622 1.00 83.25 102 GLU A O 1
ATOM 801 N N . ARG A 1 103 ? -12.833 13.157 8.128 1.00 82.50 103 ARG A N 1
ATOM 802 C CA . ARG A 1 103 ? -12.681 12.733 6.733 1.00 82.50 103 ARG A CA 1
ATOM 803 C C . ARG A 1 103 ? -11.820 13.708 5.929 1.00 82.50 103 ARG A C 1
ATOM 805 O O . ARG A 1 103 ? -10.969 13.267 5.164 1.00 82.50 103 ARG A O 1
ATOM 812 N N . LEU A 1 104 ? -11.998 15.018 6.117 1.00 86.38 104 LEU A N 1
ATOM 813 C CA . LEU A 1 104 ? -11.122 16.024 5.509 1.00 86.38 104 LEU A CA 1
ATOM 814 C C . LEU A 1 104 ? -9.683 15.895 6.018 1.00 86.38 104 LEU A C 1
ATOM 816 O O . LEU A 1 104 ? -8.762 15.872 5.206 1.00 86.38 104 LEU A O 1
ATOM 820 N N . GLY A 1 105 ? -9.487 15.734 7.330 1.00 86.69 105 GLY A N 1
ATOM 821 C CA . GLY A 1 105 ? -8.161 15.554 7.927 1.00 86.69 105 GLY A CA 1
ATOM 822 C C . GLY A 1 105 ? -7.413 14.342 7.365 1.00 86.69 105 GLY A C 1
ATOM 823 O O . GLY A 1 105 ? -6.275 14.468 6.914 1.00 86.69 105 GLY A O 1
ATOM 824 N N . TYR A 1 106 ? -8.064 13.177 7.307 1.00 86.25 106 TYR A N 1
ATOM 825 C CA . TYR A 1 106 ? -7.469 11.976 6.713 1.00 86.25 106 TYR A CA 1
ATOM 826 C C . TYR A 1 106 ? -7.279 12.090 5.199 1.00 86.25 106 TYR A C 1
ATOM 828 O O . TYR A 1 106 ? -6.339 11.506 4.669 1.00 86.25 106 TYR A O 1
ATOM 836 N N . GLY A 1 107 ? -8.130 12.849 4.504 1.00 86.44 107 GLY A N 1
ATOM 837 C CA . GLY A 1 107 ? -7.999 13.102 3.069 1.00 86.44 107 GLY A CA 1
ATOM 838 C C . GLY A 1 107 ? -6.774 13.956 2.752 1.00 86.44 107 GLY A C 1
ATOM 839 O O . GLY A 1 107 ? -6.001 13.617 1.859 1.00 86.44 107 GLY A O 1
ATOM 840 N N . VAL A 1 108 ? -6.548 15.012 3.538 1.00 88.88 108 VAL A N 1
ATOM 841 C CA . VAL A 1 108 ? -5.339 15.842 3.453 1.00 88.88 108 VAL A CA 1
ATOM 842 C C . VAL A 1 108 ? -4.104 15.019 3.805 1.00 88.88 108 VAL A C 1
ATOM 844 O O . VAL A 1 108 ? -3.130 15.041 3.058 1.00 88.88 108 VAL A O 1
ATOM 847 N N . LEU A 1 109 ? -4.151 14.238 4.888 1.00 88.69 109 LEU A N 1
ATOM 848 C CA . LEU A 1 109 ? -3.047 13.356 5.266 1.00 88.69 109 LEU A CA 1
ATOM 849 C C . LEU A 1 109 ? -2.723 12.352 4.154 1.00 88.69 109 LEU A C 1
ATOM 851 O O . LEU A 1 109 ? -1.559 12.157 3.823 1.00 88.69 109 LEU A O 1
ATOM 855 N N . TRP A 1 110 ? -3.743 11.744 3.548 1.00 92.06 110 TRP A N 1
ATOM 856 C CA . TRP A 1 110 ? -3.578 10.841 2.415 1.00 92.06 110 TRP A CA 1
ATOM 857 C C . TRP A 1 110 ? -2.917 11.544 1.223 1.00 92.06 110 TRP A C 1
ATOM 859 O O . TRP A 1 110 ? -1.951 11.015 0.679 1.00 92.06 110 TRP A O 1
ATOM 869 N N . ALA A 1 111 ? -3.364 12.751 0.866 1.00 89.25 111 ALA A N 1
ATOM 870 C CA . ALA A 1 111 ? -2.779 13.529 -0.226 1.00 89.25 111 ALA A CA 1
ATOM 871 C C . ALA A 1 111 ? -1.311 13.903 0.045 1.00 89.25 111 ALA A C 1
ATOM 873 O O . ALA A 1 111 ? -0.474 13.773 -0.845 1.00 89.25 111 ALA A O 1
ATOM 874 N N . ILE A 1 112 ? -0.976 14.292 1.281 1.00 89.56 112 ILE A N 1
ATOM 875 C CA . ILE A 1 112 ? 0.411 14.550 1.699 1.00 89.56 112 ILE A CA 1
ATOM 876 C C . ILE A 1 112 ? 1.263 13.289 1.532 1.00 89.56 112 ILE A C 1
ATOM 878 O O . ILE A 1 112 ? 2.369 13.365 1.006 1.00 89.56 112 ILE A O 1
ATOM 882 N N . MET A 1 113 ? 0.753 12.121 1.936 1.00 88.69 113 MET A N 1
ATOM 883 C CA . MET A 1 113 ? 1.483 10.859 1.783 1.00 88.69 113 MET A CA 1
ATOM 884 C C . MET A 1 113 ? 1.711 10.490 0.314 1.00 88.69 113 MET A C 1
ATOM 886 O O . MET A 1 113 ? 2.782 9.986 -0.002 1.00 88.69 113 MET A O 1
ATOM 890 N N . VAL A 1 114 ? 0.758 10.781 -0.581 1.00 85.88 114 VAL A N 1
ATOM 891 C CA . VAL A 1 114 ? 0.928 10.597 -2.036 1.00 85.88 114 VAL A CA 1
ATOM 892 C C . VAL A 1 114 ? 2.032 11.505 -2.578 1.00 85.88 114 VAL A C 1
ATOM 894 O O . VAL A 1 114 ? 2.886 11.040 -3.324 1.00 85.88 114 VAL A O 1
ATOM 897 N N . LEU A 1 115 ? 2.063 12.778 -2.175 1.00 87.00 115 LEU A N 1
ATOM 898 C CA . LEU A 1 115 ? 3.124 13.709 -2.582 1.00 87.00 115 LEU A CA 1
ATOM 899 C C . LEU A 1 115 ? 4.501 13.264 -2.065 1.00 87.00 115 LEU A C 1
ATOM 901 O O . LEU A 1 115 ? 5.493 13.339 -2.777 1.00 87.00 115 LEU A O 1
ATOM 905 N N . LEU A 1 116 ? 4.562 12.733 -0.843 1.00 86.44 116 LEU A N 1
ATOM 906 C CA . LEU A 1 116 ? 5.798 12.217 -0.248 1.00 86.44 116 LEU A CA 1
ATOM 907 C C . LEU A 1 116 ? 6.308 10.919 -0.890 1.00 86.44 116 LEU A C 1
ATOM 909 O O . LEU A 1 116 ? 7.371 10.443 -0.494 1.00 86.44 116 LEU A O 1
ATOM 913 N N . MET A 1 117 ? 5.591 10.332 -1.853 1.00 83.69 117 MET A N 1
ATOM 914 C CA . MET A 1 117 ? 6.101 9.182 -2.604 1.00 83.69 117 MET A CA 1
ATOM 915 C C . MET A 1 117 ? 7.206 9.582 -3.584 1.00 83.69 117 MET A C 1
ATOM 917 O O . MET A 1 117 ? 8.118 8.787 -3.784 1.00 83.69 117 MET A O 1
ATOM 921 N N . ASN A 1 118 ? 7.173 10.807 -4.125 1.00 83.94 118 ASN A N 1
ATOM 922 C CA . ASN A 1 118 ? 8.183 11.318 -5.059 1.00 83.94 118 ASN A CA 1
ATOM 923 C C . ASN A 1 118 ? 8.769 12.661 -4.570 1.00 83.94 118 ASN A C 1
ATOM 925 O O . ASN A 1 118 ? 8.715 13.663 -5.279 1.00 83.94 118 ASN A O 1
ATOM 929 N N . PRO A 1 119 ? 9.371 12.723 -3.365 1.00 80.19 119 PRO A N 1
ATOM 930 C CA . PRO A 1 119 ? 9.732 13.989 -2.719 1.00 80.19 119 PRO A CA 1
ATOM 931 C C . PRO A 1 119 ? 10.790 14.794 -3.488 1.00 80.19 119 PRO A C 1
ATOM 933 O O . PRO A 1 119 ? 10.905 16.001 -3.291 1.00 80.19 119 PRO A O 1
ATOM 936 N N . ASN A 1 120 ? 11.559 14.127 -4.350 1.00 82.75 120 ASN A N 1
ATOM 937 C CA . ASN A 1 120 ? 12.616 14.744 -5.144 1.00 82.75 120 ASN A CA 1
ATOM 938 C C . ASN A 1 120 ? 12.110 15.303 -6.483 1.00 82.75 120 ASN A C 1
ATOM 940 O O . ASN A 1 120 ? 12.826 16.084 -7.103 1.00 82.75 120 ASN A O 1
ATOM 944 N N . ASP A 1 121 ? 10.898 14.936 -6.917 1.00 85.19 121 ASP A N 1
ATOM 945 C CA . ASP A 1 121 ? 10.310 15.404 -8.171 1.00 85.19 121 ASP A CA 1
ATOM 946 C C . ASP A 1 121 ? 8.864 15.880 -7.963 1.00 85.19 121 ASP A C 1
ATOM 948 O O . ASP A 1 121 ? 7.916 15.112 -7.749 1.00 85.19 121 ASP A O 1
ATOM 952 N N . VAL A 1 122 ? 8.693 17.201 -8.028 1.00 87.00 122 VAL A N 1
ATOM 953 C CA . VAL A 1 122 ? 7.393 17.856 -7.848 1.00 87.00 122 VAL A CA 1
ATOM 954 C C . VAL A 1 122 ? 6.436 17.496 -8.985 1.00 87.00 122 VAL A C 1
ATOM 956 O O . VAL A 1 122 ? 5.236 17.359 -8.747 1.00 87.00 122 VAL A O 1
ATOM 959 N N . SER A 1 123 ? 6.940 17.317 -10.208 1.00 87.56 123 SER A N 1
ATOM 960 C CA . SER A 1 123 ? 6.103 17.027 -11.371 1.00 87.56 123 SER A CA 1
ATOM 961 C C . SER A 1 123 ? 5.482 15.634 -11.271 1.00 87.56 123 SER A C 1
ATOM 963 O O . SER A 1 123 ? 4.266 15.492 -11.418 1.00 87.56 123 SER A O 1
ATOM 965 N N . GLU A 1 124 ? 6.277 14.631 -10.896 1.00 86.12 124 GLU A N 1
ATOM 966 C CA . GLU A 1 124 ? 5.812 13.257 -10.694 1.00 86.12 124 GLU A CA 1
ATOM 967 C C . GLU A 1 124 ? 4.874 13.145 -9.490 1.00 86.12 124 GLU A C 1
ATOM 969 O O . GLU A 1 124 ? 3.855 12.451 -9.546 1.00 86.12 124 GLU A O 1
ATOM 974 N N . SER A 1 125 ? 5.170 13.871 -8.409 1.00 87.31 125 SER A N 1
ATOM 975 C CA . SER A 1 125 ? 4.307 13.953 -7.226 1.00 87.31 125 SER A CA 1
ATOM 976 C C . SER A 1 125 ? 2.926 14.519 -7.553 1.00 87.31 125 SER A C 1
ATOM 978 O O . SER A 1 125 ? 1.899 13.932 -7.196 1.00 87.31 125 SER A O 1
ATOM 980 N N . VAL A 1 126 ? 2.881 15.657 -8.254 1.00 88.50 126 VAL A N 1
ATOM 981 C CA . VAL A 1 126 ? 1.628 16.324 -8.630 1.00 88.50 126 VAL A CA 1
ATOM 982 C C . VAL A 1 126 ? 0.862 15.495 -9.656 1.00 88.50 126 VAL A C 1
ATOM 984 O O . VAL A 1 126 ? -0.359 15.370 -9.536 1.00 88.50 126 VAL A O 1
ATOM 987 N N . ALA A 1 127 ? 1.545 14.874 -10.621 1.00 88.75 127 ALA A N 1
ATOM 988 C CA . ALA A 1 127 ? 0.920 13.961 -11.573 1.00 88.75 127 ALA A CA 1
ATOM 989 C C . ALA A 1 127 ? 0.280 12.761 -10.856 1.00 88.75 127 ALA A C 1
ATOM 991 O O . ALA A 1 127 ? -0.893 12.459 -11.092 1.00 88.75 127 ALA A O 1
ATOM 992 N N . GLY A 1 128 ? 1.002 12.135 -9.921 1.00 85.75 128 GLY A N 1
ATOM 993 C CA . GLY A 1 128 ? 0.500 11.027 -9.109 1.00 85.75 128 GLY A CA 1
ATOM 994 C C . GLY A 1 128 ? -0.748 11.404 -8.309 1.00 85.75 128 GLY A C 1
ATOM 995 O O . GLY A 1 128 ? -1.757 10.696 -8.364 1.00 85.75 128 GLY A O 1
ATOM 996 N N . LEU A 1 129 ? -0.727 12.559 -7.635 1.00 89.44 129 LEU A N 1
ATOM 997 C CA . LEU A 1 129 ? -1.886 13.066 -6.900 1.00 89.44 129 LEU A CA 1
ATOM 998 C C . LEU A 1 129 ? -3.067 13.371 -7.832 1.00 89.44 129 LEU A C 1
ATOM 1000 O O . LEU A 1 129 ? -4.201 12.997 -7.532 1.00 89.44 129 LEU A O 1
ATOM 1004 N N . THR A 1 130 ? -2.812 14.006 -8.976 1.00 89.00 130 THR A N 1
ATOM 1005 C CA . THR A 1 130 ? -3.846 14.376 -9.954 1.00 89.00 130 THR A CA 1
ATOM 1006 C C . THR A 1 130 ? -4.550 13.141 -10.505 1.00 89.00 130 THR A C 1
ATOM 1008 O O . THR A 1 130 ? -5.780 13.082 -10.510 1.00 89.00 130 THR A O 1
ATOM 1011 N N . ILE A 1 131 ? -3.787 12.122 -10.911 1.00 88.81 131 ILE A N 1
ATOM 1012 C CA . ILE A 1 131 ? -4.331 10.851 -11.405 1.00 88.81 131 ILE A CA 1
ATOM 1013 C C . ILE A 1 131 ? -5.161 10.172 -10.313 1.00 88.81 131 ILE A C 1
ATOM 1015 O O . ILE A 1 131 ? -6.260 9.689 -10.586 1.00 88.81 131 ILE A O 1
ATOM 1019 N N . ALA A 1 132 ? -4.675 10.160 -9.071 1.00 86.00 132 ALA A N 1
ATOM 1020 C CA . ALA A 1 132 ? -5.382 9.528 -7.966 1.00 86.00 132 ALA A CA 1
ATOM 1021 C C . ALA A 1 132 ? -6.704 10.249 -7.632 1.00 86.00 132 ALA A C 1
ATOM 1023 O O . ALA A 1 132 ? -7.730 9.593 -7.441 1.00 86.00 132 ALA A O 1
ATOM 1024 N N . LEU A 1 133 ? -6.719 11.586 -7.636 1.00 87.19 133 LEU A N 1
ATOM 1025 C CA . LEU A 1 133 ? -7.938 12.384 -7.462 1.00 87.19 133 LEU A CA 1
ATOM 1026 C C . LEU A 1 133 ? -8.925 12.182 -8.614 1.00 87.19 133 LEU A C 1
ATOM 1028 O O . LEU A 1 133 ? -10.118 12.001 -8.373 1.00 87.19 133 LEU A O 1
ATOM 1032 N N . LEU A 1 134 ? -8.442 12.155 -9.857 1.00 87.44 134 LEU A N 1
ATOM 1033 C CA . LEU A 1 134 ? -9.275 11.895 -11.028 1.00 87.44 134 LEU A CA 1
ATOM 1034 C C . LEU A 1 134 ? -9.907 10.502 -10.952 1.00 87.44 134 LEU A C 1
ATOM 1036 O O . LEU A 1 134 ? -11.116 10.361 -11.142 1.00 87.44 134 LEU A O 1
ATOM 1040 N N . ALA A 1 135 ? -9.124 9.484 -10.589 1.00 83.75 135 ALA A N 1
ATOM 1041 C CA . ALA A 1 135 ? -9.627 8.134 -10.372 1.00 83.75 135 ALA A CA 1
ATOM 1042 C C . ALA A 1 135 ? -10.710 8.101 -9.283 1.00 83.75 135 ALA A C 1
ATOM 1044 O O . ALA A 1 135 ? -11.744 7.463 -9.479 1.00 83.75 135 ALA A O 1
ATOM 1045 N N . LEU A 1 136 ? -10.527 8.820 -8.170 1.00 80.94 136 LEU A N 1
ATOM 1046 C CA . LEU A 1 136 ? -11.538 8.938 -7.116 1.00 80.94 136 LEU A CA 1
ATOM 1047 C C . LEU A 1 136 ? -12.809 9.650 -7.600 1.00 80.94 136 LEU A C 1
ATOM 1049 O O . LEU A 1 136 ? -13.908 9.180 -7.303 1.00 80.94 136 LEU A O 1
ATOM 1053 N N . MET A 1 137 ? -12.701 10.730 -8.377 1.00 82.31 137 MET A N 1
ATOM 1054 C CA . MET A 1 137 ? -13.867 11.435 -8.930 1.00 82.31 137 MET A CA 1
ATOM 1055 C C . MET A 1 137 ? -14.670 10.548 -9.894 1.00 82.31 137 MET A C 1
ATOM 1057 O O . MET A 1 137 ? -15.894 10.443 -9.787 1.00 82.31 137 MET A O 1
ATOM 1061 N N . VAL A 1 138 ? -13.989 9.837 -10.794 1.00 80.94 138 VAL A N 1
ATOM 1062 C CA . VAL A 1 138 ? -14.638 8.923 -11.747 1.00 80.94 138 VAL A CA 1
ATOM 1063 C C . VAL A 1 138 ? -15.234 7.709 -11.026 1.00 80.94 138 VAL A C 1
ATOM 1065 O O . VAL A 1 138 ? -16.369 7.312 -11.284 1.00 80.94 138 VAL A O 1
ATOM 1068 N N . CYS A 1 139 ? -14.504 7.121 -10.077 1.00 73.19 139 CYS A N 1
ATOM 1069 C CA . CYS A 1 139 ? -14.965 5.924 -9.375 1.00 73.19 139 CYS A CA 1
ATOM 1070 C C . CYS A 1 139 ? -16.069 6.215 -8.352 1.00 73.19 139 CYS A C 1
ATOM 1072 O O . CYS A 1 139 ? -16.924 5.357 -8.142 1.00 73.19 139 CYS A O 1
ATOM 1074 N N . SER A 1 140 ? -16.087 7.395 -7.727 1.00 71.75 140 SER A N 1
ATOM 1075 C CA . SER A 1 140 ? -17.157 7.783 -6.795 1.00 71.75 140 SER A CA 1
ATOM 1076 C C . SER A 1 140 ? -18.487 8.027 -7.509 1.00 71.75 140 SER A C 1
ATOM 1078 O O . SER A 1 140 ? -19.531 7.649 -6.988 1.00 71.75 140 SER A O 1
ATOM 1080 N N . SER A 1 141 ? -18.460 8.564 -8.731 1.00 65.81 141 SER A N 1
ATOM 1081 C CA . SER A 1 141 ? -19.662 8.790 -9.547 1.00 65.81 141 SER A CA 1
ATOM 1082 C C . SER A 1 141 ? -20.194 7.519 -10.231 1.00 65.81 141 SER A C 1
ATOM 1084 O O . SER A 1 141 ? -21.408 7.363 -10.390 1.00 65.81 141 SER A O 1
ATOM 1086 N N . ALA A 1 142 ? -19.313 6.582 -10.604 1.00 62.59 142 ALA A N 1
ATOM 1087 C CA . ALA A 1 142 ? -19.683 5.327 -11.271 1.00 62.59 142 ALA A CA 1
ATOM 1088 C C . ALA A 1 142 ? -19.939 4.145 -10.311 1.00 62.59 142 ALA A C 1
ATOM 1090 O O . ALA A 1 142 ? -20.638 3.190 -10.669 1.00 62.59 142 ALA A O 1
ATOM 1091 N N . GLY A 1 143 ? -19.382 4.188 -9.097 1.00 55.50 143 GLY A N 1
ATOM 1092 C CA . GLY A 1 143 ? -19.322 3.054 -8.168 1.00 55.50 143 GLY A CA 1
ATOM 1093 C C . GLY A 1 143 ? -20.672 2.558 -7.645 1.00 55.50 143 GLY A C 1
ATOM 1094 O O . GLY A 1 143 ? -20.791 1.380 -7.310 1.00 55.50 143 GLY A O 1
ATOM 1095 N N . GLU A 1 144 ? -21.697 3.412 -7.615 1.00 58.41 144 GLU A N 1
ATOM 1096 C CA . GLU A 1 144 ? -23.050 3.022 -7.191 1.00 58.41 144 GLU A CA 1
ATOM 1097 C C . GLU A 1 144 ? -23.855 2.332 -8.301 1.00 58.41 144 GLU A C 1
ATOM 1099 O O . GLU A 1 144 ? -24.729 1.515 -8.014 1.00 58.41 144 GLU A O 1
ATOM 1104 N N . ARG A 1 145 ? -23.552 2.615 -9.575 1.00 56.78 145 ARG A N 1
ATOM 1105 C CA . ARG A 1 145 ? -24.359 2.147 -10.718 1.00 56.78 145 ARG A CA 1
ATOM 1106 C C . ARG A 1 145 ? -23.833 0.865 -11.353 1.00 56.78 145 ARG A C 1
ATOM 1108 O O . ARG A 1 145 ? -24.600 0.126 -11.964 1.00 56.78 145 ARG A O 1
ATOM 1115 N N . VAL A 1 146 ? -22.538 0.579 -11.219 1.00 59.53 146 VAL A N 1
ATOM 1116 C CA . VAL A 1 146 ? -21.890 -0.523 -11.941 1.00 59.53 146 VAL A CA 1
ATOM 1117 C C . VAL A 1 146 ? -21.676 -1.723 -11.017 1.00 59.53 146 VAL A C 1
ATOM 1119 O O . VAL A 1 146 ? -20.872 -1.689 -10.083 1.00 59.53 146 VAL A O 1
ATOM 1122 N N . LYS A 1 147 ? -22.375 -2.836 -11.289 1.00 60.41 147 LYS A N 1
ATOM 1123 C CA . LYS A 1 147 ? -22.065 -4.125 -10.647 1.00 60.41 147 LYS A CA 1
ATOM 1124 C C . LYS A 1 147 ? -20.626 -4.511 -10.984 1.00 60.41 147 LYS A C 1
ATOM 1126 O O . LYS A 1 147 ? -20.180 -4.344 -12.114 1.00 60.41 147 LYS A O 1
ATOM 1131 N N . ARG A 1 148 ? -19.902 -5.033 -9.988 1.00 63.22 148 ARG A N 1
ATOM 1132 C CA . ARG A 1 148 ? -18.488 -5.419 -10.103 1.00 63.22 148 ARG A CA 1
ATOM 1133 C C . ARG A 1 148 ? -18.257 -6.282 -11.351 1.00 63.22 148 ARG A C 1
ATOM 1135 O O . ARG A 1 148 ? -18.590 -7.460 -11.340 1.00 63.22 148 ARG A O 1
ATOM 1142 N N . PHE A 1 149 ? -17.646 -5.687 -12.372 1.00 66.94 149 PHE A N 1
ATOM 1143 C CA . PHE A 1 149 ? -17.373 -6.341 -13.651 1.00 66.94 149 PHE A CA 1
ATOM 1144 C C . PHE A 1 149 ? -16.193 -7.325 -13.563 1.00 66.94 149 PHE A C 1
ATOM 1146 O O . PHE A 1 149 ? -16.233 -8.398 -14.152 1.00 66.94 149 PHE A O 1
ATOM 1153 N N . TRP A 1 150 ? -15.164 -7.004 -12.765 1.00 61.94 150 TRP A N 1
ATOM 1154 C CA . TRP A 1 150 ? -13.914 -7.775 -12.724 1.00 61.94 150 TRP A CA 1
ATOM 1155 C C . TRP A 1 150 ? -13.788 -8.745 -11.525 1.00 61.94 150 TRP A C 1
ATOM 1157 O O . TRP A 1 150 ? -14.140 -8.377 -10.388 1.00 61.94 150 TRP A O 1
ATOM 1167 N N . PRO A 1 151 ? -13.204 -9.951 -11.731 1.00 70.25 151 PRO A N 1
ATOM 1168 C CA . PRO A 1 151 ? -12.961 -10.950 -10.690 1.00 70.25 151 PRO A CA 1
ATOM 1169 C C . PRO A 1 151 ? -12.150 -10.434 -9.499 1.00 70.25 151 PRO A C 1
ATOM 1171 O O . PRO A 1 151 ? -11.388 -9.468 -9.571 1.00 70.25 151 PRO A O 1
ATOM 1174 N N . ARG A 1 152 ? -12.264 -11.126 -8.361 1.00 66.06 152 ARG A N 1
ATOM 1175 C CA . ARG A 1 152 ? -11.630 -10.708 -7.099 1.00 66.06 152 ARG A CA 1
ATOM 1176 C C . ARG A 1 152 ? -10.104 -10.672 -7.130 1.00 66.06 152 ARG A C 1
ATOM 1178 O O . ARG A 1 152 ? -9.529 -9.842 -6.429 1.00 66.06 152 ARG A O 1
ATOM 1185 N N . HIS A 1 153 ? -9.498 -11.526 -7.946 1.00 72.25 153 HIS A N 1
ATOM 1186 C CA . HIS A 1 153 ? -8.050 -11.675 -8.089 1.00 72.25 153 HIS A CA 1
ATOM 1187 C C . HIS A 1 153 ? -7.489 -10.955 -9.322 1.00 72.25 153 HIS A C 1
ATOM 1189 O O . HIS A 1 153 ? -6.287 -11.015 -9.545 1.00 72.25 153 HIS A O 1
ATOM 1195 N N . PHE A 1 154 ? -8.331 -10.258 -10.098 1.00 78.19 154 PHE A N 1
ATOM 1196 C CA . PHE A 1 154 ? -7.940 -9.660 -11.378 1.00 78.19 154 PHE A CA 1
ATOM 1197 C C . PHE A 1 154 ? -6.719 -8.745 -11.259 1.00 78.19 154 PHE A C 1
ATOM 1199 O O . PHE A 1 154 ? -5.740 -8.968 -11.952 1.00 78.19 154 PHE A O 1
ATOM 1206 N N . PHE A 1 155 ? -6.740 -7.786 -10.327 1.00 78.69 155 PHE A N 1
ATOM 1207 C CA . PHE A 1 155 ? -5.620 -6.860 -10.111 1.00 78.69 155 PHE A CA 1
ATOM 1208 C C . PHE A 1 155 ? -4.296 -7.588 -9.863 1.00 78.69 155 PHE A C 1
ATOM 1210 O O . PHE A 1 155 ? -3.262 -7.219 -10.401 1.00 78.69 155 PHE A O 1
ATOM 1217 N N . VAL A 1 156 ? -4.345 -8.640 -9.050 1.00 78.38 156 VAL A N 1
ATOM 1218 C CA . VAL A 1 156 ? -3.152 -9.342 -8.595 1.00 78.38 156 VAL A CA 1
ATOM 1219 C C . VAL A 1 156 ? -2.568 -10.215 -9.708 1.00 78.38 156 VAL A C 1
ATOM 1221 O O . VAL A 1 156 ? -1.359 -10.216 -9.918 1.00 78.38 156 VAL A O 1
ATOM 1224 N N . MET A 1 157 ? -3.437 -10.893 -10.463 1.00 79.94 157 MET A N 1
ATOM 1225 C CA . MET A 1 157 ? -3.040 -11.654 -11.649 1.00 79.94 157 MET A CA 1
ATOM 1226 C C . MET A 1 157 ? -2.510 -10.732 -12.746 1.00 79.94 157 MET A C 1
ATOM 1228 O O . MET A 1 157 ? -1.443 -10.985 -13.292 1.00 79.94 157 MET A O 1
ATOM 1232 N N . PHE A 1 158 ? -3.224 -9.640 -13.034 1.00 83.50 158 PHE A N 1
ATOM 1233 C CA . PHE A 1 158 ? -2.820 -8.660 -14.037 1.00 83.50 158 PHE A CA 1
ATOM 1234 C C . PHE A 1 158 ? -1.466 -8.041 -13.696 1.00 83.50 158 PHE A C 1
ATOM 1236 O O . PHE A 1 158 ? -0.616 -7.957 -14.569 1.00 83.50 158 PHE A O 1
ATOM 1243 N N . TYR A 1 159 ? -1.231 -7.678 -12.432 1.00 81.31 159 TYR A N 1
ATOM 1244 C CA . TYR A 1 159 ? 0.054 -7.144 -11.988 1.00 81.31 159 TYR A CA 1
ATOM 1245 C C . TYR A 1 159 ? 1.204 -8.136 -12.203 1.00 81.31 159 TYR A C 1
ATOM 1247 O O . TYR A 1 159 ? 2.210 -7.774 -12.804 1.00 81.31 159 TYR A O 1
ATOM 1255 N N . ALA A 1 160 ? 1.046 -9.394 -11.775 1.00 80.94 160 ALA A N 1
ATOM 1256 C CA . ALA A 1 160 ? 2.082 -10.413 -11.954 1.00 80.94 160 ALA A CA 1
ATOM 1257 C C . ALA A 1 160 ? 2.384 -10.674 -13.441 1.00 80.94 160 ALA A C 1
ATOM 1259 O O . ALA A 1 160 ? 3.545 -10.705 -13.841 1.00 80.94 160 ALA A O 1
ATOM 1260 N N . VAL A 1 161 ? 1.343 -10.798 -14.272 1.00 83.12 161 VAL A N 1
ATOM 1261 C CA . VAL A 1 161 ? 1.493 -10.999 -15.722 1.00 83.12 161 VAL A CA 1
ATOM 1262 C C . VAL A 1 161 ? 2.121 -9.777 -16.387 1.00 83.12 161 VAL A C 1
ATOM 1264 O O . VAL A 1 161 ? 3.023 -9.930 -17.200 1.00 83.12 161 VAL A O 1
ATOM 1267 N N . HIS A 1 162 ? 1.690 -8.569 -16.030 1.00 83.56 162 HIS A N 1
ATOM 1268 C CA . HIS A 1 162 ? 2.239 -7.329 -16.571 1.00 83.56 162 HIS A CA 1
ATOM 1269 C C . HIS A 1 162 ? 3.735 -7.199 -16.276 1.00 83.56 162 HIS A C 1
ATOM 1271 O O . HIS A 1 162 ? 4.509 -6.915 -17.187 1.00 83.56 162 HIS A O 1
ATOM 1277 N N . LEU A 1 163 ? 4.154 -7.484 -15.037 1.00 81.06 163 LEU A N 1
ATOM 1278 C CA . LEU A 1 163 ? 5.572 -7.513 -14.690 1.00 81.06 163 LEU A CA 1
ATOM 1279 C C . LEU A 1 163 ? 6.331 -8.584 -15.481 1.00 81.06 163 LEU A C 1
ATOM 1281 O O . LEU A 1 163 ? 7.420 -8.321 -15.975 1.00 81.06 163 LEU A O 1
ATOM 1285 N N . ALA A 1 164 ? 5.762 -9.782 -15.630 1.00 80.19 164 ALA A N 1
ATOM 1286 C CA . ALA A 1 164 ? 6.403 -10.849 -16.393 1.00 80.19 164 ALA A CA 1
ATOM 1287 C C . ALA A 1 164 ? 6.601 -10.454 -17.865 1.00 80.19 164 ALA A C 1
ATOM 1289 O O . ALA A 1 164 ? 7.674 -10.674 -18.414 1.00 80.19 164 ALA A O 1
ATOM 1290 N N . VAL A 1 165 ? 5.599 -9.821 -18.484 1.00 84.12 165 VAL A N 1
ATOM 1291 C CA . VAL A 1 165 ? 5.690 -9.316 -19.862 1.00 84.12 165 VAL A CA 1
ATOM 1292 C C . VAL A 1 165 ? 6.759 -8.231 -19.978 1.00 84.12 165 VAL A C 1
ATOM 1294 O O . VAL A 1 165 ? 7.579 -8.305 -20.886 1.00 84.12 165 VAL A O 1
ATOM 1297 N N . LEU A 1 166 ? 6.797 -7.263 -19.057 1.00 82.00 166 LEU A N 1
ATOM 1298 C CA . LEU A 1 166 ? 7.846 -6.238 -19.049 1.00 82.00 166 LEU A CA 1
ATOM 1299 C C . LEU A 1 166 ? 9.240 -6.848 -18.877 1.00 82.00 166 LEU A C 1
ATOM 1301 O O . LEU A 1 166 ? 10.153 -6.466 -19.598 1.00 82.00 166 LEU A O 1
ATOM 1305 N N . GLY A 1 167 ? 9.392 -7.821 -17.975 1.00 77.75 167 GLY A N 1
ATOM 1306 C CA . GLY A 1 167 ? 10.653 -8.532 -17.773 1.00 77.75 167 GLY A CA 1
ATOM 1307 C C . GLY A 1 167 ? 11.115 -9.254 -19.038 1.00 77.75 167 GLY A C 1
ATOM 1308 O O . GLY A 1 167 ? 12.273 -9.134 -19.415 1.00 77.75 167 GLY A O 1
ATOM 1309 N N . ILE A 1 168 ? 10.197 -9.927 -19.743 1.00 80.38 168 ILE A N 1
ATOM 1310 C CA . ILE A 1 168 ? 10.501 -10.572 -21.028 1.00 80.38 168 ILE A CA 1
ATOM 1311 C C . ILE A 1 168 ? 10.947 -9.530 -22.056 1.00 80.38 168 ILE A C 1
ATOM 1313 O O . ILE A 1 168 ? 12.004 -9.701 -22.651 1.00 80.38 168 ILE A O 1
ATOM 1317 N N . VAL A 1 169 ? 10.187 -8.446 -22.236 1.00 83.19 169 VAL A N 1
ATOM 1318 C CA . VAL A 1 169 ? 10.497 -7.394 -23.221 1.00 83.19 169 VAL A CA 1
ATOM 1319 C C . VAL A 1 169 ? 11.849 -6.738 -22.950 1.00 83.19 169 VAL A C 1
ATOM 1321 O O . VAL A 1 169 ? 12.577 -6.467 -23.892 1.00 83.19 169 VAL A O 1
ATOM 1324 N N . VAL A 1 170 ? 12.196 -6.497 -21.686 1.00 76.56 170 VAL A N 1
ATOM 1325 C CA . VAL A 1 170 ? 13.493 -5.914 -21.303 1.00 76.56 170 VAL A CA 1
ATOM 1326 C C . VAL A 1 170 ? 14.647 -6.912 -21.483 1.00 76.56 170 VAL A C 1
ATOM 1328 O O . VAL A 1 170 ? 15.790 -6.498 -21.652 1.00 76.56 170 VAL A O 1
ATOM 1331 N N . SER A 1 171 ? 14.365 -8.217 -21.443 1.00 69.31 171 SER A N 1
ATOM 1332 C CA . SER A 1 171 ? 15.361 -9.282 -21.619 1.00 69.31 171 SER A CA 1
ATOM 1333 C C . SER A 1 171 ? 15.608 -9.710 -23.075 1.00 69.31 171 SER A C 1
ATOM 1335 O O . SER A 1 171 ? 16.520 -10.507 -23.302 1.00 69.31 171 SER A O 1
ATOM 1337 N N . MET A 1 172 ? 14.800 -9.229 -24.031 1.00 63.44 172 MET A N 1
ATOM 1338 C CA . MET A 1 172 ? 14.989 -9.438 -25.477 1.00 63.44 172 MET A CA 1
ATOM 1339 C C . MET A 1 172 ? 15.813 -8.309 -26.090 1.00 63.44 172 MET A C 1
ATOM 1341 O O . MET A 1 172 ? 16.616 -8.625 -26.995 1.00 63.44 172 MET A O 1
#

Secondary structure (DSSP, 8-state):
--TTT-SS--HHHHHHHHHHHHHHHHHHHHTT--TTSPPHHHHHHHHHHHHHHHTSS-HHHHHHHHHHHHHHGGGGGGTTHHHHHHHHHHHHHHHH--SHHHHHHHHHHHHHHHHTTSTT-HHHHHHHHHHHHHHHHHHHHHTTTS---S-TTHHHHHHHHHHHHHHHHHH-

Organism: Raoultella planticola (NCBI:txid575)

Sequence (172 aa):
MNLARHGQIRQSQLNSLWGWALVAQVSFMLIGYPWYTGNILFAFAVTGQALRWFSQPSRQYVLLAMTLLAAWIPLSSGSYGAAGVGMLIAGWFLCRAERATERLGYGVLWAIMVLLMNPNDVSESVAGLTIALLALMVCSSAGERVKRFWPRHFFVMFYAVHLAVLGIVVSM

Foldseek 3Di:
DPLLPDVALDPVVLVVLVVLQVLLLVLVVLLVDDSLAGEPSVLVSLLSQLVNLVVDPDPVSPVVNVVSCVVNQVNPPVYQHPLSSQLVVLVSQLSVDPDPVSNVVSVVSNLVSLLVSCVPDNVVSVVSSVVVVVCCVVCVVCVVPDDPPDDPCCVSVCSSVVSNVSSVVVVD

Radius of gyration: 16.9 Å; chains: 1; bounding box: 41×34×49 Å